Protein AF-A0A2K3J7L8-F1 (afdb_monomer)

Radius of gyration: 21.7 Å; Cα contacts (8 Å, |Δi|>4): 44; chains: 1; bounding box: 44×41×54 Å

Sequence (75 aa):
MAKTLTEMAAEIVAAQASHAVMASDDMVGALKKTFEALKNIKTIEEGGPEGDAPPVDPKKSIQRNYIINLEDGKK

Secondary structure (DSSP, 8-state):
-PPPHHHHHHHHHHHHHHHS---HHHHHHHHHHHHHHHHHHHHHHTT-------SS-HHHHEETTEE--TTT---

Structure (mmCIF, N/CA/C/O backbone):
data_AF-A0A2K3J7L8-F1
#
_entry.id   AF-A0A2K3J7L8-F1
#
loop_
_atom_site.group_PDB
_atom_site.id
_atom_site.type_symbol
_atom_site.label_atom_id
_atom_site.label_alt_id
_atom_site.label_comp_id
_atom_site.label_asym_id
_atom_site.label_entity_id
_atom_site.label_seq_id
_atom_site.pdbx_PDB_ins_code
_atom_site.Cartn_x
_atom_site.Cartn_y
_atom_site.Cartn_z
_atom_site.occupancy
_atom_site.B_iso_or_equiv
_atom_site.auth_seq_id
_atom_site.auth_comp_id
_atom_site.auth_asym_id
_atom_site.auth_atom_id
_atom_site.pdbx_PDB_model_num
ATOM 1 N N . MET A 1 1 ? 3.588 20.739 3.239 1.00 52.00 1 MET A N 1
ATOM 2 C CA . MET A 1 1 ? 2.457 19.892 2.805 1.00 52.00 1 MET A CA 1
ATOM 3 C C . MET A 1 1 ? 2.816 18.457 3.133 1.00 52.00 1 MET A C 1
ATOM 5 O O . MET A 1 1 ? 3.946 18.074 2.855 1.00 52.00 1 MET A O 1
ATOM 9 N N . ALA A 1 2 ? 1.933 17.709 3.7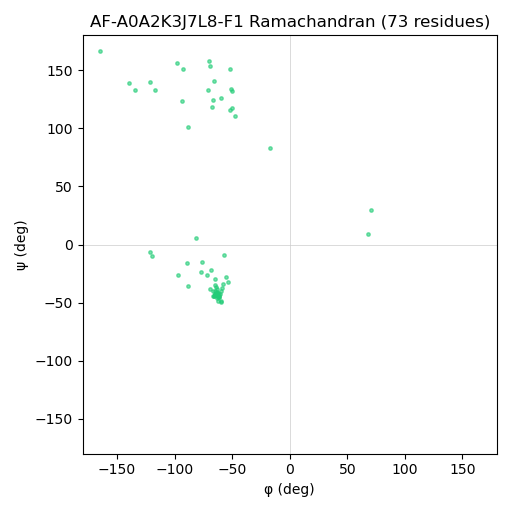94 1.00 73.25 2 ALA A N 1
ATOM 10 C CA . ALA A 1 2 ? 2.169 16.286 4.024 1.00 73.25 2 ALA A CA 1
ATOM 11 C C . ALA A 1 2 ? 2.023 15.548 2.686 1.00 73.25 2 ALA A C 1
ATOM 13 O O . ALA A 1 2 ? 1.071 15.816 1.954 1.00 73.25 2 ALA A O 1
ATOM 14 N N . LYS A 1 3 ? 2.975 14.670 2.356 1.00 81.12 3 LYS A N 1
ATOM 15 C CA . LYS A 1 3 ? 2.890 13.843 1.148 1.00 81.12 3 LYS A CA 1
ATOM 16 C C . LYS A 1 3 ? 1.722 12.871 1.285 1.00 81.12 3 LYS A C 1
ATOM 18 O O . LYS A 1 3 ? 1.482 12.323 2.363 1.00 81.12 3 LYS A O 1
ATOM 23 N N . THR A 1 4 ? 0.995 12.648 0.200 1.00 90.12 4 THR A N 1
ATOM 24 C CA . THR A 1 4 ? -0.035 11.611 0.144 1.00 90.12 4 THR A CA 1
ATOM 25 C C . THR A 1 4 ? 0.606 10.220 0.148 1.00 90.12 4 THR A C 1
ATOM 27 O O . THR A 1 4 ? 1.766 10.047 -0.231 1.00 90.12 4 THR A O 1
ATOM 30 N N . LEU A 1 5 ? -0.157 9.198 0.549 1.00 88.50 5 LEU A N 1
ATOM 31 C CA . LEU A 1 5 ? 0.309 7.806 0.485 1.00 88.50 5 LEU A CA 1
ATOM 32 C C . LEU A 1 5 ? 0.693 7.394 -0.944 1.00 88.50 5 LEU A C 1
ATOM 34 O O . LEU A 1 5 ? 1.637 6.634 -1.134 1.00 88.50 5 LEU A O 1
ATOM 38 N N . THR A 1 6 ? -0.013 7.923 -1.944 1.00 90.25 6 THR A N 1
ATOM 39 C CA . THR A 1 6 ? 0.262 7.666 -3.360 1.00 90.25 6 THR A CA 1
ATOM 40 C C . THR A 1 6 ? 1.602 8.255 -3.788 1.00 90.25 6 THR A C 1
ATOM 42 O O . THR A 1 6 ? 2.379 7.573 -4.450 1.00 90.25 6 THR A O 1
ATOM 45 N N . GLU A 1 7 ? 1.903 9.491 -3.377 1.00 91.19 7 GLU A N 1
ATOM 46 C CA . GLU A 1 7 ? 3.192 10.134 -3.660 1.00 91.19 7 GLU A CA 1
ATOM 47 C C . GLU A 1 7 ? 4.349 9.395 -2.980 1.00 91.19 7 GLU A C 1
ATOM 49 O O . GLU A 1 7 ? 5.368 9.141 -3.616 1.00 91.19 7 GLU A O 1
ATOM 54 N N . MET A 1 8 ? 4.178 8.969 -1.722 1.00 91.81 8 MET A N 1
ATOM 55 C CA . MET A 1 8 ? 5.197 8.180 -1.019 1.00 91.81 8 MET A CA 1
ATOM 56 C C . MET A 1 8 ? 5.418 6.807 -1.664 1.00 91.81 8 MET 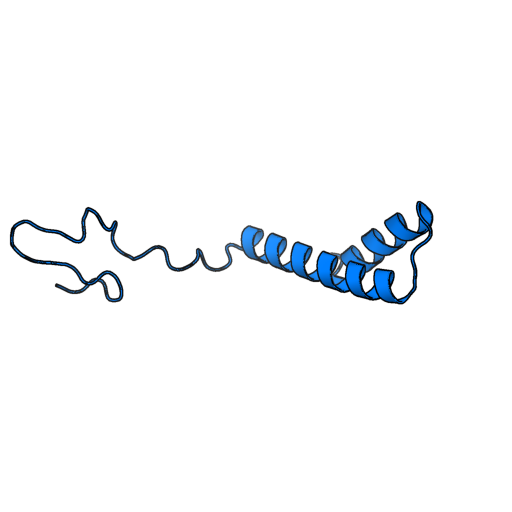A C 1
ATOM 58 O O . MET A 1 8 ? 6.560 6.394 -1.851 1.00 91.81 8 MET A O 1
ATOM 62 N N . ALA A 1 9 ? 4.349 6.107 -2.056 1.00 91.56 9 ALA A N 1
ATOM 63 C CA . ALA A 1 9 ? 4.468 4.830 -2.757 1.00 91.56 9 ALA A CA 1
ATOM 64 C C . ALA A 1 9 ? 5.192 4.986 -4.104 1.00 91.56 9 ALA A C 1
ATOM 66 O O . ALA A 1 9 ? 6.048 4.165 -4.436 1.00 91.56 9 ALA A O 1
ATOM 67 N N . ALA A 1 10 ? 4.883 6.046 -4.857 1.00 91.50 10 ALA A N 1
ATOM 68 C CA . ALA A 1 10 ? 5.536 6.342 -6.127 1.00 91.50 10 ALA A CA 1
ATOM 69 C C . ALA A 1 10 ? 7.034 6.629 -5.953 1.00 91.50 10 ALA A C 1
ATOM 71 O O . ALA A 1 10 ? 7.838 6.090 -6.708 1.00 91.50 10 ALA A O 1
ATOM 72 N N . GLU A 1 11 ? 7.426 7.407 -4.940 1.00 91.94 11 GLU A N 1
ATOM 73 C CA . GLU A 1 11 ? 8.838 7.679 -4.639 1.00 91.94 11 GLU A CA 1
ATOM 74 C C . GLU A 1 11 ? 9.610 6.411 -4.250 1.00 91.94 11 GLU A C 1
ATOM 76 O O . GLU A 1 11 ? 10.723 6.205 -4.729 1.00 91.94 11 GLU A O 1
ATOM 81 N N . ILE A 1 12 ? 9.016 5.533 -3.434 1.00 90.50 12 ILE A N 1
ATOM 82 C CA . ILE A 1 12 ? 9.642 4.264 -3.027 1.00 90.50 12 ILE A CA 1
ATOM 83 C C . ILE A 1 12 ? 9.874 3.360 -4.242 1.00 90.50 12 ILE A C 1
ATOM 85 O O . ILE A 1 12 ? 10.960 2.803 -4.407 1.00 90.50 12 ILE A O 1
ATOM 89 N N . VAL A 1 13 ? 8.871 3.220 -5.114 1.00 90.94 13 VAL A N 1
ATOM 90 C CA . VAL A 1 13 ? 8.997 2.391 -6.321 1.00 90.94 13 VAL A CA 1
ATOM 91 C C . VAL A 1 13 ? 9.965 3.016 -7.323 1.00 90.94 13 VAL A C 1
ATOM 93 O O . VAL A 1 13 ? 10.759 2.294 -7.920 1.00 90.94 13 VAL A O 1
ATOM 96 N N . ALA A 1 14 ? 9.963 4.342 -7.472 1.00 90.19 14 ALA A N 1
ATOM 97 C CA . ALA A 1 14 ? 10.919 5.047 -8.321 1.00 90.19 14 ALA A CA 1
ATOM 98 C C . ALA A 1 14 ? 12.364 4.875 -7.824 1.00 90.19 14 ALA A C 1
ATOM 100 O O . ALA A 1 14 ? 13.263 4.647 -8.631 1.00 90.19 14 ALA A O 1
ATOM 101 N N . ALA A 1 15 ? 12.587 4.924 -6.507 1.00 91.31 15 ALA A N 1
ATOM 102 C CA . ALA A 1 15 ? 13.887 4.645 -5.906 1.00 91.31 15 ALA A CA 1
ATOM 103 C C . ALA A 1 15 ? 14.315 3.185 -6.121 1.00 91.31 15 ALA A C 1
ATOM 105 O O . ALA A 1 15 ? 15.466 2.921 -6.443 1.00 91.31 15 ALA A O 1
ATOM 106 N N . GLN A 1 16 ? 13.401 2.219 -6.017 1.00 87.75 16 GLN A N 1
ATOM 107 C CA . GLN A 1 16 ? 13.731 0.823 -6.311 1.00 87.75 16 GLN A CA 1
ATOM 108 C C . GLN A 1 16 ? 14.090 0.616 -7.791 1.00 87.75 16 G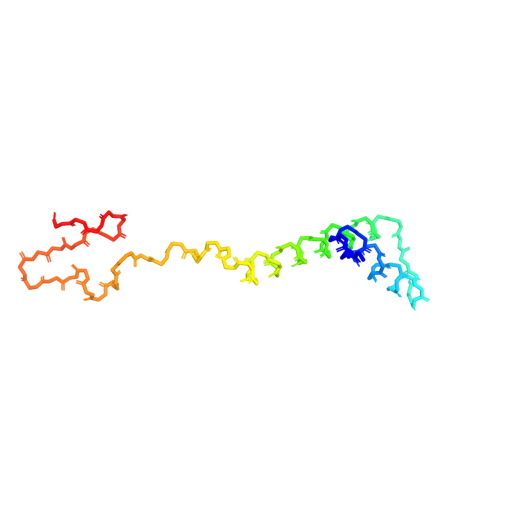LN A C 1
ATOM 110 O O . GLN A 1 16 ? 15.074 -0.054 -8.105 1.00 87.75 16 GLN A O 1
ATOM 115 N N . ALA A 1 17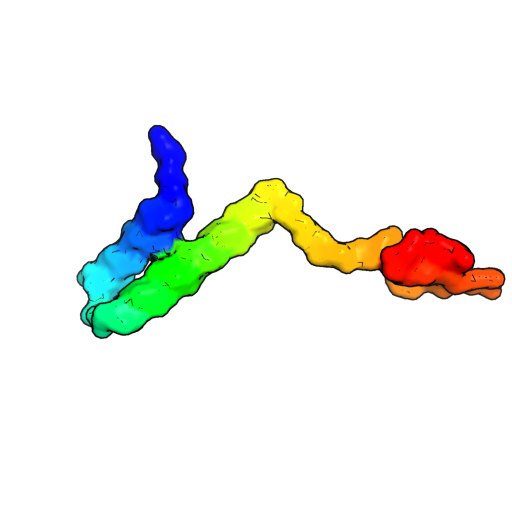 ? 13.327 1.227 -8.699 1.00 88.69 17 ALA A N 1
ATOM 116 C CA . ALA A 1 17 ? 13.553 1.144 -10.138 1.00 88.69 17 ALA A CA 1
ATOM 117 C C . ALA A 1 17 ? 14.840 1.862 -10.596 1.00 88.69 17 ALA A C 1
ATOM 119 O O . ALA A 1 17 ? 15.369 1.545 -11.659 1.00 88.69 17 ALA A O 1
ATOM 120 N N . SER A 1 18 ? 15.365 2.814 -9.812 1.00 88.38 18 SER A N 1
ATOM 121 C CA . SER A 1 18 ? 16.655 3.458 -10.101 1.00 88.38 18 SER A CA 1
ATOM 122 C C . SER A 1 18 ? 17.855 2.574 -9.743 1.00 88.38 18 SER A C 1
ATOM 124 O O . SER A 1 18 ? 18.928 2.737 -10.324 1.00 88.38 18 SER A O 1
ATOM 126 N N . HIS A 1 19 ? 17.675 1.619 -8.825 1.00 87.81 19 HIS A N 1
ATOM 127 C CA . HIS A 1 19 ? 18.710 0.676 -8.400 1.00 87.81 19 HIS A CA 1
ATOM 128 C C . HIS A 1 19 ? 18.630 -0.684 -9.104 1.00 87.81 19 HIS A C 1
ATOM 130 O O . HIS A 1 19 ? 19.653 -1.358 -9.234 1.00 87.81 19 HIS A O 1
ATOM 136 N N . ALA A 1 20 ? 17.449 -1.094 -9.568 1.00 85.69 20 ALA A N 1
ATOM 137 C CA . ALA A 1 20 ? 17.239 -2.371 -10.240 1.00 85.69 20 ALA A CA 1
ATOM 138 C C . ALA A 1 20 ? 16.292 -2.233 -11.437 1.00 85.69 20 ALA A C 1
ATOM 140 O O . ALA A 1 20 ? 15.261 -1.570 -11.360 1.00 85.69 20 ALA A O 1
ATOM 141 N N . VAL A 1 21 ? 16.617 -2.920 -12.537 1.00 83.94 21 VAL A N 1
ATOM 142 C CA . VAL A 1 21 ? 15.727 -3.008 -13.702 1.00 83.94 21 VAL A CA 1
ATOM 143 C C . VAL A 1 21 ? 14.477 -3.791 -13.307 1.00 83.94 21 VAL A C 1
ATOM 145 O O . VAL A 1 21 ? 14.569 -4.925 -12.843 1.00 83.94 21 VAL A O 1
ATOM 148 N N . MET A 1 22 ? 13.312 -3.181 -13.509 1.00 82.56 22 MET A N 1
ATOM 149 C CA . MET A 1 22 ? 12.005 -3.778 -13.242 1.00 82.56 22 MET A CA 1
ATOM 150 C C . MET A 1 22 ? 11.179 -3.805 -14.527 1.00 82.56 22 MET A C 1
ATOM 152 O O . MET A 1 22 ? 11.186 -2.834 -15.288 1.00 82.56 22 MET A O 1
ATOM 156 N N . ALA A 1 23 ? 10.444 -4.893 -14.762 1.00 89.25 23 ALA A N 1
ATOM 157 C CA . ALA A 1 23 ? 9.449 -4.923 -15.826 1.00 89.25 23 ALA A CA 1
ATOM 158 C C . ALA A 1 23 ? 8.270 -3.999 -15.479 1.00 89.25 23 ALA A C 1
ATOM 160 O O . ALA A 1 23 ? 7.970 -3.755 -14.307 1.00 89.25 23 ALA A O 1
ATOM 161 N N . SER A 1 24 ? 7.570 -3.492 -16.495 1.00 85.38 24 SER A N 1
ATOM 162 C CA . SER A 1 24 ? 6.427 -2.592 -16.289 1.00 85.38 24 SER A CA 1
ATOM 163 C C . SER A 1 24 ? 5.318 -3.232 -15.447 1.00 85.38 24 SER A C 1
ATOM 165 O O . SER A 1 24 ? 4.747 -2.566 -14.585 1.00 85.38 24 SER A O 1
ATOM 167 N N . ASP A 1 25 ? 5.065 -4.528 -15.628 1.00 87.44 25 ASP A N 1
ATOM 168 C CA . ASP A 1 25 ? 4.076 -5.266 -14.834 1.00 87.44 25 ASP A CA 1
ATOM 169 C C . ASP A 1 25 ? 4.494 -5.384 -13.359 1.00 87.44 25 ASP A C 1
ATOM 171 O O . ASP A 1 25 ? 3.680 -5.169 -12.453 1.00 87.44 25 ASP A O 1
ATOM 175 N N . ASP A 1 26 ? 5.784 -5.627 -13.104 1.00 88.62 26 ASP A N 1
ATOM 176 C CA . ASP A 1 26 ? 6.345 -5.683 -11.750 1.00 88.62 26 ASP A CA 1
ATOM 177 C C . ASP A 1 26 ? 6.273 -4.322 -11.054 1.00 88.62 26 ASP A C 1
ATOM 179 O O . ASP A 1 26 ? 6.023 -4.250 -9.851 1.00 88.62 26 ASP A O 1
ATOM 183 N N . MET A 1 27 ? 6.438 -3.231 -11.806 1.00 88.88 27 MET A N 1
ATOM 184 C CA . MET A 1 27 ? 6.322 -1.867 -11.292 1.00 88.88 27 MET A CA 1
ATOM 185 C C . MET A 1 27 ? 4.896 -1.563 -10.816 1.00 88.88 27 MET A C 1
ATOM 187 O O . MET A 1 27 ? 4.710 -1.018 -9.727 1.00 88.88 27 MET A O 1
ATOM 191 N N . VAL A 1 28 ? 3.879 -1.969 -11.584 1.00 90.56 28 VAL A N 1
ATOM 192 C CA . VAL A 1 28 ? 2.468 -1.822 -11.187 1.00 90.56 28 VAL A CA 1
ATOM 193 C C . VAL A 1 28 ? 2.164 -2.667 -9.947 1.00 90.56 28 VAL A C 1
ATOM 195 O O . VAL A 1 28 ? 1.486 -2.200 -9.026 1.00 90.56 28 VAL A O 1
ATOM 198 N N . GLY A 1 29 ? 2.682 -3.897 -9.895 1.00 92.19 29 GLY A N 1
ATOM 199 C CA . GLY A 1 29 ? 2.549 -4.776 -8.735 1.00 92.19 29 GLY A CA 1
ATOM 200 C C . GLY A 1 29 ? 3.213 -4.205 -7.480 1.00 92.19 29 GLY A C 1
ATOM 201 O O . GLY A 1 29 ? 2.610 -4.214 -6.405 1.00 92.19 29 GLY A O 1
ATOM 202 N N . ALA A 1 30 ? 4.425 -3.667 -7.613 1.00 89.81 30 ALA A N 1
ATOM 203 C CA . ALA A 1 30 ? 5.165 -3.040 -6.525 1.00 89.81 30 ALA A CA 1
ATOM 204 C C . ALA A 1 30 ? 4.445 -1.795 -5.998 1.00 89.81 30 ALA A C 1
ATOM 206 O O . ALA A 1 30 ? 4.299 -1.646 -4.789 1.00 89.81 30 ALA A O 1
ATOM 207 N N . LEU A 1 31 ? 3.914 -0.948 -6.884 1.00 92.94 31 LEU A N 1
ATOM 208 C CA . LEU A 1 31 ? 3.184 0.257 -6.490 1.00 92.94 31 LEU A CA 1
ATOM 209 C C . LEU A 1 31 ? 1.941 -0.070 -5.657 1.00 92.94 31 LEU A C 1
ATOM 211 O O . LEU A 1 31 ? 1.732 0.535 -4.607 1.00 92.94 31 LEU A O 1
ATOM 215 N N . LYS A 1 32 ? 1.151 -1.064 -6.083 1.00 93.25 32 LYS A N 1
ATOM 216 C CA . LYS A 1 32 ? -0.030 -1.521 -5.335 1.00 93.25 32 LYS A CA 1
ATOM 217 C C . LYS A 1 32 ? 0.348 -2.075 -3.963 1.00 93.25 32 LYS A C 1
ATOM 219 O O . LYS A 1 32 ? -0.223 -1.646 -2.965 1.00 93.25 32 LYS A O 1
ATOM 224 N N . LYS A 1 33 ? 1.345 -2.965 -3.906 1.00 92.94 33 LYS A N 1
ATOM 225 C CA . LYS A 1 33 ? 1.814 -3.572 -2.649 1.00 92.94 33 LYS A CA 1
ATOM 226 C C . LYS A 1 33 ? 2.344 -2.527 -1.669 1.00 92.94 33 LYS A C 1
ATOM 228 O O . LYS A 1 33 ? 1.986 -2.557 -0.497 1.00 92.94 33 LYS A O 1
ATOM 233 N N . THR A 1 34 ? 3.161 -1.588 -2.141 1.00 93.50 34 THR A N 1
ATOM 234 C CA . THR A 1 34 ? 3.704 -0.513 -1.302 1.00 93.50 34 THR A CA 1
ATOM 235 C C . THR A 1 34 ? 2.595 0.403 -0.798 1.00 93.50 34 THR A C 1
ATOM 237 O O . THR A 1 34 ? 2.575 0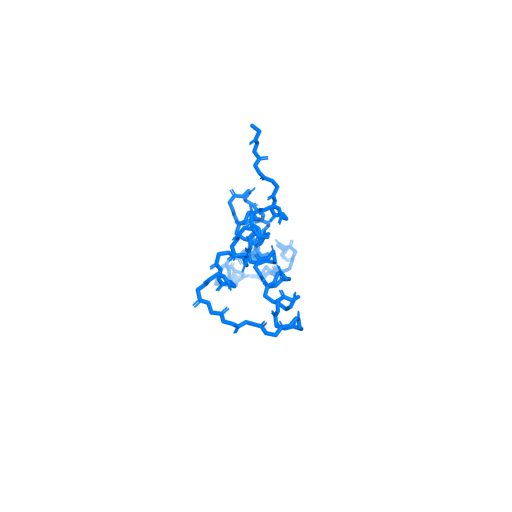.744 0.381 1.00 93.50 34 THR A O 1
ATOM 240 N N . PHE A 1 35 ? 1.635 0.765 -1.651 1.00 93.50 35 PHE A N 1
ATOM 241 C CA . PHE A 1 35 ? 0.499 1.586 -1.238 1.00 93.50 35 PHE A CA 1
ATOM 242 C C . PHE A 1 35 ? -0.368 0.893 -0.177 1.00 93.50 35 PHE A C 1
ATOM 244 O O . PHE A 1 35 ? -0.720 1.515 0.823 1.00 93.50 35 PHE A O 1
ATOM 251 N N . GLU A 1 36 ? -0.684 -0.393 -0.355 1.00 92.75 36 GLU A N 1
ATOM 252 C CA . GLU A 1 36 ? -1.418 -1.181 0.643 1.00 92.75 36 GLU A CA 1
ATOM 253 C C . GLU A 1 36 ? -0.651 -1.289 1.962 1.00 92.75 36 GLU A C 1
ATOM 255 O O . GLU A 1 36 ? -1.234 -1.086 3.025 1.00 92.75 36 GLU A O 1
ATOM 260 N N . ALA A 1 37 ? 0.661 -1.533 1.907 1.00 90.94 37 ALA A N 1
ATOM 261 C CA . ALA A 1 37 ? 1.505 -1.578 3.095 1.00 90.94 37 ALA A CA 1
ATOM 262 C C . ALA A 1 37 ? 1.484 -0.242 3.851 1.00 90.94 37 ALA A C 1
ATOM 264 O O . ALA A 1 37 ? 1.231 -0.222 5.054 1.00 90.94 37 ALA A O 1
ATOM 265 N N . LEU A 1 38 ? 1.669 0.879 3.148 1.00 91.00 38 LEU A N 1
ATOM 266 C CA . LEU A 1 38 ? 1.609 2.212 3.748 1.00 91.00 38 LEU A CA 1
ATOM 267 C C . LEU A 1 38 ? 0.219 2.529 4.311 1.00 91.00 38 LEU A C 1
ATOM 269 O O . LEU A 1 38 ? 0.114 3.129 5.376 1.00 91.00 38 LEU A O 1
ATOM 273 N N . LYS A 1 39 ? -0.853 2.108 3.633 1.00 90.69 39 LYS A N 1
ATOM 274 C CA . LYS A 1 39 ? -2.227 2.261 4.123 1.00 90.69 39 LYS A CA 1
ATOM 275 C C . LYS A 1 39 ? -2.454 1.465 5.406 1.00 90.69 39 LYS A C 1
ATOM 277 O O . LYS A 1 39 ? -3.066 1.993 6.329 1.00 90.69 39 LYS A O 1
ATOM 282 N N . ASN A 1 40 ? -1.958 0.233 5.483 1.00 88.38 40 ASN A N 1
ATOM 283 C CA . ASN A 1 40 ? -2.070 -0.602 6.678 1.00 88.38 40 ASN A CA 1
ATOM 284 C C . ASN A 1 40 ? -1.277 -0.011 7.846 1.00 88.38 40 ASN A C 1
ATOM 286 O O . ASN A 1 40 ? -1.805 0.077 8.947 1.00 88.38 40 ASN A O 1
ATOM 290 N N . ILE A 1 41 ? -0.049 0.454 7.598 1.00 88.38 41 ILE A N 1
ATOM 291 C CA . ILE A 1 41 ? 0.774 1.131 8.610 1.00 88.38 41 ILE A CA 1
ATOM 292 C C . ILE A 1 41 ? 0.061 2.382 9.112 1.00 88.38 41 ILE A C 1
ATOM 294 O O . ILE A 1 41 ? -0.129 2.525 10.313 1.00 88.38 41 ILE A O 1
ATOM 298 N N . LYS A 1 42 ? -0.422 3.231 8.199 1.00 86.56 42 LYS A N 1
ATOM 299 C CA . LYS A 1 42 ? -1.167 4.437 8.559 1.00 86.56 42 LYS A CA 1
ATOM 300 C C . LYS A 1 42 ? -2.426 4.106 9.365 1.00 86.56 42 LYS A C 1
ATOM 302 O O . LYS A 1 42 ? -2.723 4.776 10.342 1.00 86.56 42 LYS A O 1
ATOM 307 N N . THR A 1 43 ? -3.128 3.036 8.991 1.00 85.00 43 THR A N 1
ATOM 308 C CA . THR A 1 43 ? -4.289 2.540 9.740 1.00 85.00 43 THR A CA 1
ATOM 309 C C . THR A 1 43 ? -3.888 2.140 11.160 1.00 85.00 43 THR A C 1
ATOM 311 O O . THR A 1 43 ? -4.588 2.502 12.090 1.00 85.00 43 THR A O 1
ATOM 314 N N . ILE A 1 44 ? -2.755 1.461 11.361 1.00 82.06 44 ILE A N 1
ATOM 315 C CA . ILE A 1 44 ? -2.244 1.117 12.699 1.00 82.06 44 ILE A CA 1
ATOM 316 C C . ILE A 1 44 ? -1.852 2.380 13.487 1.00 82.06 44 ILE A C 1
ATOM 318 O O . ILE A 1 44 ? -2.198 2.500 14.659 1.00 82.06 44 ILE A O 1
ATOM 322 N N . GLU A 1 45 ? -1.161 3.334 12.855 1.00 81.12 45 GLU A N 1
ATOM 323 C CA . GLU A 1 45 ? -0.740 4.598 13.480 1.00 81.12 45 GLU A CA 1
ATOM 324 C C . GLU A 1 45 ? -1.925 5.476 13.903 1.00 81.12 45 GLU A C 1
ATOM 326 O O . GLU A 1 45 ? -1.880 6.121 14.948 1.00 81.12 45 GLU A O 1
ATOM 331 N N . GLU A 1 46 ? -2.997 5.489 13.110 1.00 82.12 46 GLU A N 1
ATOM 332 C CA . GLU A 1 46 ? -4.223 6.245 13.384 1.00 82.12 46 GLU A CA 1
ATOM 333 C C . GLU A 1 46 ? -5.166 5.524 14.369 1.00 82.12 46 GLU A C 1
ATOM 335 O O . GLU A 1 46 ? -6.271 6.006 14.617 1.00 82.12 46 GLU A O 1
ATOM 340 N N . GLY A 1 47 ? -4.750 4.390 14.950 1.00 65.75 47 GLY A N 1
ATOM 341 C CA . GLY A 1 47 ? -5.577 3.609 15.877 1.00 65.75 47 GLY A CA 1
ATOM 342 C C . GLY A 1 47 ? -6.749 2.906 15.189 1.00 65.75 47 GLY A C 1
ATOM 343 O O . GLY A 1 47 ? -7.813 2.728 15.780 1.00 65.75 47 GLY A O 1
ATOM 344 N N . GLY A 1 48 ? -6.575 2.548 13.916 1.00 57.53 48 GLY A N 1
ATOM 345 C CA . GLY A 1 48 ? -7.513 1.748 13.141 1.00 57.53 48 GLY A CA 1
ATOM 346 C C . GLY A 1 48 ? -7.882 0.461 13.875 1.00 57.53 48 GLY A C 1
ATOM 347 O O . GLY A 1 48 ? -7.089 -0.032 14.677 1.00 57.53 48 GLY A O 1
ATOM 348 N N . PRO A 1 49 ? -9.102 -0.048 13.629 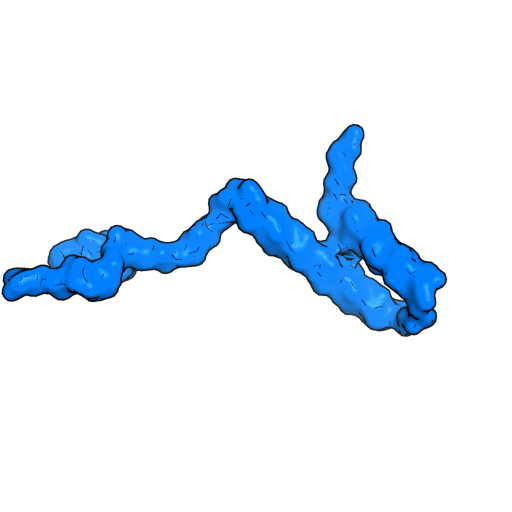1.00 53.47 49 PRO A N 1
ATOM 349 C CA . PRO A 1 49 ? -9.814 -0.918 14.552 1.00 53.47 49 PRO A CA 1
ATOM 350 C C . PRO A 1 49 ? -8.921 -2.077 14.973 1.00 53.47 49 PRO A C 1
ATOM 352 O O . PRO A 1 49 ? -8.530 -2.896 14.137 1.00 53.47 49 PRO A O 1
ATOM 355 N N . GLU A 1 50 ? -8.592 -2.117 16.268 1.00 52.31 50 GLU A N 1
ATOM 356 C CA . GLU A 1 50 ? -8.119 -3.327 16.925 1.00 52.31 50 GLU A CA 1
ATOM 357 C C . GLU A 1 50 ? -9.090 -4.421 16.496 1.00 52.31 50 GLU A C 1
ATOM 359 O O . GLU A 1 50 ? -10.284 -4.328 16.784 1.00 52.31 50 GLU A O 1
ATOM 364 N N . GLY A 1 51 ? -8.614 -5.365 15.678 1.00 52.84 51 GLY A N 1
ATOM 365 C CA . GLY A 1 51 ? -9.456 -6.439 15.173 1.00 52.84 51 GLY A CA 1
ATOM 366 C C . GLY A 1 51 ? -10.161 -7.059 16.362 1.00 52.84 51 GLY A C 1
ATOM 367 O O . GLY A 1 51 ? -9.457 -7.509 17.259 1.00 52.84 51 GLY A O 1
ATOM 368 N N . ASP A 1 52 ? -11.496 -6.965 16.353 1.00 51.53 52 ASP A N 1
ATOM 369 C CA . ASP A 1 52 ? -12.451 -7.318 17.405 1.00 51.53 52 ASP A CA 1
ATOM 370 C C . ASP A 1 52 ? -11.818 -8.233 18.459 1.00 51.53 52 ASP A C 1
ATOM 372 O O . ASP A 1 52 ? -11.854 -9.463 18.370 1.00 51.53 52 ASP A O 1
ATOM 376 N N . ALA A 1 53 ? -11.105 -7.629 19.413 1.00 51.75 53 ALA A N 1
ATOM 377 C CA . ALA A 1 53 ? -10.656 -8.378 20.562 1.00 51.75 53 ALA A CA 1
ATOM 378 C C . ALA A 1 53 ? -11.963 -8.705 21.277 1.00 51.75 53 ALA A C 1
ATOM 380 O O . ALA A 1 53 ? -12.684 -7.758 21.615 1.00 51.75 53 ALA A O 1
ATOM 381 N N . PRO A 1 54 ? -12.316 -9.995 21.448 1.00 55.81 54 PRO A N 1
ATOM 382 C CA . PRO A 1 54 ? -13.603 -10.343 22.014 1.00 55.81 54 PRO A CA 1
ATOM 383 C C . PRO A 1 54 ? -13.761 -9.549 23.314 1.00 55.81 54 PRO A C 1
ATOM 385 O O . PRO A 1 54 ? -12.809 -9.506 24.105 1.00 55.81 54 PRO A O 1
ATOM 388 N N . PRO A 1 55 ? -14.920 -8.906 23.553 1.00 60.19 55 PRO A N 1
ATOM 389 C CA . PRO A 1 55 ? -15.128 -7.980 24.673 1.00 60.19 55 PRO A CA 1
ATOM 390 C C . PRO A 1 55 ? -14.858 -8.615 26.048 1.00 60.19 55 PRO A C 1
ATOM 392 O O . PRO A 1 55 ? -14.829 -7.935 27.075 1.00 60.19 55 PRO A O 1
ATOM 395 N N . VAL A 1 56 ? -14.657 -9.932 26.077 1.00 58.19 56 VAL A N 1
ATOM 396 C CA . VAL A 1 56 ? -14.339 -10.735 27.243 1.00 58.19 56 VAL A CA 1
ATOM 397 C C . VAL A 1 56 ? -13.202 -11.701 26.902 1.00 58.19 56 VAL A C 1
ATOM 399 O O . VAL A 1 56 ? -13.265 -12.422 25.909 1.00 58.19 56 VAL A O 1
ATOM 402 N N . ASP A 1 57 ? -12.195 -11.790 27.777 1.00 70.94 57 ASP A N 1
ATOM 403 C CA . ASP A 1 57 ? -11.218 -12.885 27.741 1.00 70.94 57 ASP A CA 1
ATOM 404 C C . ASP A 1 57 ? -11.953 -14.242 27.674 1.00 70.94 57 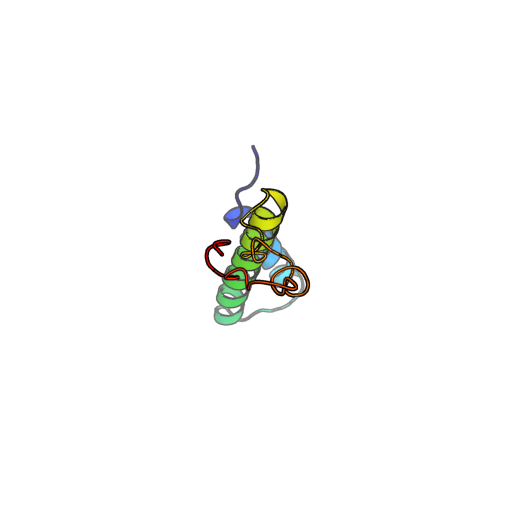ASP A C 1
ATOM 406 O O . ASP A 1 57 ? -12.803 -14.503 28.537 1.00 70.94 57 ASP A O 1
ATOM 410 N N . PRO A 1 58 ? -11.583 -15.173 26.773 1.00 71.88 58 PRO A N 1
ATOM 411 C CA . PRO A 1 58 ? -12.213 -16.496 26.683 1.00 71.88 58 PRO A CA 1
ATOM 412 C C . PRO A 1 58 ? -12.219 -17.267 28.011 1.00 71.88 58 PRO A C 1
ATOM 414 O O . PRO A 1 58 ? -13.163 -17.984 28.329 1.00 71.88 58 PRO A O 1
ATOM 417 N N . LYS A 1 59 ? -11.191 -17.063 28.847 1.00 74.12 59 LYS A N 1
ATOM 418 C CA . LYS A 1 59 ? -11.106 -17.657 30.192 1.00 74.12 59 LYS A CA 1
ATOM 419 C C . LYS A 1 59 ? -12.082 -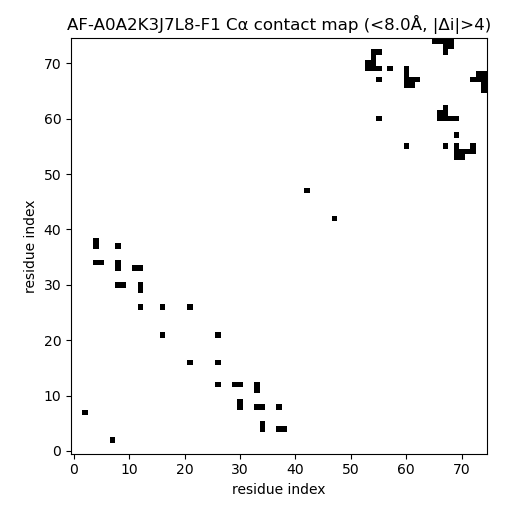17.036 31.197 1.00 74.12 59 LYS A C 1
ATOM 421 O O . LYS A 1 59 ? -12.443 -17.699 32.161 1.00 74.12 59 LYS A O 1
ATOM 426 N N . LYS A 1 60 ? -12.487 -15.777 30.996 1.00 74.06 60 LYS A N 1
ATOM 427 C CA . LYS A 1 60 ? -13.461 -15.059 31.837 1.00 74.06 60 LYS A CA 1
ATOM 428 C C . LYS A 1 60 ? -14.903 -15.249 31.361 1.00 74.06 60 LYS A C 1
ATOM 430 O O . LYS A 1 60 ? -15.815 -14.982 32.140 1.00 74.06 60 LYS A O 1
ATOM 435 N N . SER A 1 61 ? -15.114 -15.722 30.131 1.00 74.81 61 SER A N 1
ATOM 436 C CA . SER A 1 61 ? -16.444 -16.078 29.620 1.00 74.81 61 SER A CA 1
ATOM 437 C C . SER A 1 61 ? -17.063 -17.263 30.374 1.00 74.81 61 SER A C 1
ATOM 439 O O . SER A 1 61 ? -18.276 -17.303 30.564 1.00 74.81 61 SER A O 1
ATOM 441 N N . ILE A 1 62 ? -16.243 -18.177 30.900 1.00 79.88 62 ILE A N 1
ATOM 442 C CA . ILE A 1 62 ? -16.707 -19.311 31.705 1.00 79.88 62 ILE A CA 1
ATOM 443 C C . ILE A 1 62 ? -16.772 -18.889 33.178 1.00 79.88 62 ILE A C 1
ATOM 445 O O . ILE A 1 62 ? -15.756 -18.837 33.871 1.00 79.88 62 ILE A O 1
ATOM 449 N N . GLN A 1 63 ? -17.974 -18.588 33.670 1.00 81.31 63 GLN A N 1
ATOM 450 C CA . GLN A 1 63 ? -18.232 -18.334 35.088 1.00 81.31 63 GLN A CA 1
ATOM 451 C C . GLN A 1 63 ? -18.786 -19.600 35.750 1.00 81.31 63 GLN A C 1
ATOM 453 O O . GLN A 1 63 ? -19.382 -20.455 35.103 1.00 81.31 63 GLN A O 1
ATOM 458 N N . ARG A 1 64 ? -18.633 -19.723 37.074 1.00 79.56 64 ARG A N 1
ATOM 459 C CA . ARG A 1 64 ? -19.065 -20.920 37.828 1.00 79.56 64 ARG A CA 1
ATOM 460 C C . ARG A 1 64 ? -20.547 -21.275 37.628 1.00 79.56 64 ARG A C 1
ATOM 462 O O . ARG A 1 64 ? -20.908 -22.438 37.750 1.00 79.56 64 ARG A O 1
ATOM 469 N N . ASN A 1 65 ? -21.374 -20.267 37.340 1.00 83.06 65 ASN A N 1
ATOM 470 C CA . ASN A 1 65 ? -22.831 -20.381 37.296 1.00 83.06 65 ASN A CA 1
ATOM 471 C C . ASN A 1 65 ? -23.451 -19.999 35.934 1.00 83.06 65 ASN A C 1
ATOM 473 O O . ASN A 1 65 ? -24.663 -20.117 35.799 1.00 83.06 65 ASN A O 1
ATOM 477 N N . TYR A 1 66 ? -22.678 -19.485 34.966 1.00 79.38 66 TYR A N 1
ATOM 478 C CA . TYR A 1 66 ? -23.181 -19.050 33.650 1.00 79.38 66 TYR A CA 1
ATOM 479 C C . TYR A 1 66 ? -22.038 -18.869 32.633 1.00 79.38 66 TYR A C 1
ATOM 481 O O . TYR A 1 66 ? -20.868 -18.827 33.014 1.00 79.38 66 TYR A O 1
ATOM 489 N N . ILE A 1 67 ? -22.372 -18.752 31.346 1.00 83.19 67 ILE A N 1
ATOM 490 C CA . ILE A 1 67 ? -21.415 -18.544 30.249 1.00 83.19 67 ILE A CA 1
ATOM 491 C C . ILE A 1 67 ? -21.715 -17.189 29.607 1.00 83.19 67 ILE A C 1
ATOM 493 O O . ILE A 1 67 ? -22.870 -16.884 29.344 1.00 83.19 67 ILE A O 1
ATOM 497 N N . ILE A 1 68 ? -20.694 -16.370 29.368 1.00 80.19 68 ILE A N 1
ATOM 498 C CA . ILE A 1 68 ? -20.844 -15.077 28.692 1.00 80.19 68 ILE A CA 1
ATOM 499 C C . ILE A 1 68 ? -20.588 -15.280 27.199 1.00 80.19 68 ILE A C 1
ATOM 501 O O . ILE A 1 68 ? -19.509 -15.746 26.828 1.00 80.19 68 ILE A O 1
ATOM 505 N N . ASN A 1 69 ? -21.541 -14.916 26.341 1.00 77.25 69 ASN A N 1
ATOM 506 C CA . ASN A 1 69 ? -21.349 -14.959 24.891 1.00 77.25 69 ASN A CA 1
ATOM 507 C C . ASN A 1 69 ? -20.179 -14.058 24.485 1.00 77.25 69 ASN A C 1
ATOM 509 O O . ASN A 1 69 ? -20.152 -12.878 24.825 1.00 77.25 69 ASN A O 1
ATOM 513 N N . LEU A 1 70 ? -19.217 -14.623 23.756 1.00 73.38 70 LEU A N 1
ATOM 514 C CA . LEU A 1 70 ? -18.007 -13.914 23.326 1.00 73.38 70 LEU A CA 1
ATOM 515 C C . LEU A 1 70 ? -18.254 -12.957 22.156 1.00 73.38 70 LEU A C 1
ATOM 517 O O . LEU A 1 70 ? -17.418 -12.099 21.911 1.00 73.38 70 LEU A O 1
ATOM 521 N N . GLU A 1 71 ? -19.397 -13.086 21.481 1.00 64.88 71 GLU A N 1
ATOM 522 C CA . GLU A 1 71 ? -19.809 -12.210 20.377 1.00 64.88 71 GLU A CA 1
ATOM 523 C C . GLU A 1 71 ? -20.582 -10.977 20.883 1.00 64.88 71 GLU A C 1
ATOM 525 O O . GLU A 1 71 ? -20.413 -9.880 20.366 1.00 64.88 71 GLU A O 1
ATOM 530 N N . ASP A 1 72 ? -21.390 -11.136 21.942 1.00 64.94 72 ASP A N 1
ATOM 531 C CA . ASP A 1 72 ? -22.324 -10.100 22.423 1.00 64.94 72 ASP A CA 1
ATOM 532 C C . ASP A 1 72 ? -22.074 -9.621 23.868 1.00 64.94 72 ASP A C 1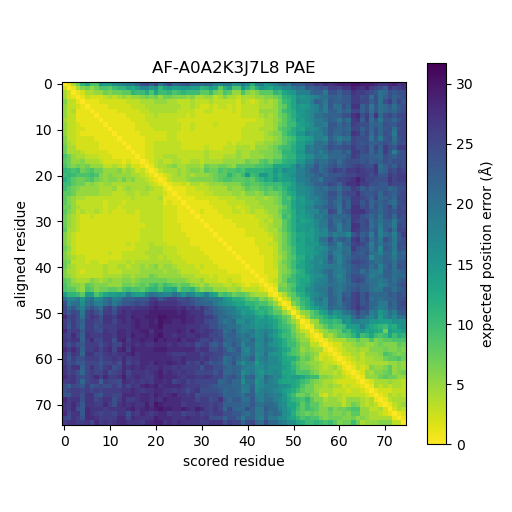
ATOM 534 O O . ASP A 1 72 ? -22.723 -8.684 24.338 1.00 64.94 72 ASP A O 1
ATOM 538 N N . GLY A 1 73 ? -21.205 -10.291 24.634 1.00 66.19 73 GLY A N 1
ATOM 539 C CA . GLY A 1 73 ? -20.917 -9.974 26.042 1.00 66.19 73 GLY A CA 1
ATOM 540 C C . GLY A 1 73 ? -22.068 -10.236 27.029 1.00 66.19 73 GLY A C 1
ATOM 541 O O . GLY A 1 73 ? -21.990 -9.836 28.193 1.00 66.19 73 GLY A O 1
ATOM 542 N N . LYS A 1 74 ? -23.153 -10.891 26.592 1.00 70.38 74 LYS A N 1
ATOM 543 C CA . LYS A 1 74 ? -24.359 -11.166 27.399 1.00 70.38 74 LYS A CA 1
ATOM 544 C C . LYS A 1 74 ? -24.298 -12.533 28.092 1.00 70.38 74 LYS A C 1
ATOM 546 O O . LYS A 1 74 ? -23.650 -13.448 27.588 1.00 70.38 74 LYS A O 1
ATOM 551 N N . LYS A 1 75 ? -24.967 -12.634 29.248 1.00 71.38 75 LYS A N 1
ATOM 552 C CA . LYS A 1 75 ? -25.110 -13.861 30.056 1.00 71.38 75 LYS A CA 1
ATOM 553 C C . LYS A 1 75 ? -26.094 -14.849 29.443 1.00 71.38 75 LYS A C 1
ATOM 555 O O . LYS A 1 75 ? -27.029 -14.364 28.768 1.00 71.38 75 LYS A O 1
#

Foldseek 3Di:
DDDDLLRVLLVVLVVVCVVDPDDPVVSVVSSVVSSVVVVVVVCVVVCNDPPCPQPDDCVRQDDPVHGQDSNPRHD

Solvent-accessible surface area (backbone atoms only — not comparable to full-atom values): 4549 Å² total; per-residue (Å²): 133,84,79,51,65,66,57,52,23,50,51,55,47,52,55,49,50,74,76,39,93,69,55,73,70,55,49,56,52,49,36,53,53,44,34,52,51,52,51,51,51,49,34,58,76,73,64,44,78,73,75,80,66,52,89,46,57,76,78,69,25,62,46,99,87,51,55,37,41,58,89,76,68,43,114

pLDDT: mean 80.25, std 12.63, range [51.53, 93.5]

Mean predicted aligned error: 13.0 Å

Nearest PDB structures (foldseek):
  8q3w-assembly1_A  TM=6.907E-01  e=8.253E+00  Geobacillus stearothermophilus